Protein AF-A0A814MQY0-F1 (afdb_monomer_lite)

Radius of gyration: 23.75 Å; chains: 1; bounding box: 50×44×66 Å

Secondary structure (DSSP, 8-state):
------TTTT--------S------S--SSS--TT-------SS---HHHHHHHHHHTTSSS-------S-HHHHHHTS-SSPPPGGGTS--HHHHHHHHHTT---SSS---SSPPPHHHHHHHHHHHHHTTSB-TTSPBPHHHHHHTTS-HHHHHHHHHHHH---

Structure (mmCIF, N/CA/C/O backbone):
data_AF-A0A814MQY0-F1
#
_entry.id   AF-A0A814MQY0-F1
#
loop_
_atom_site.group_PDB
_atom_site.id
_atom_site.type_symbol
_atom_site.label_atom_id
_atom_site.label_alt_id
_atom_site.label_comp_id
_atom_site.label_asym_id
_atom_site.label_entity_id
_atom_site.label_seq_id
_atom_site.pdbx_PDB_ins_code
_atom_site.Cartn_x
_atom_site.Cartn_y
_atom_site.Cartn_z
_atom_site.occupancy
_atom_site.B_iso_or_equiv
_atom_site.auth_seq_id
_atom_site.auth_comp_id
_atom_site.auth_asym_id
_atom_site.auth_atom_id
_atom_site.pdbx_PDB_model_num
ATOM 1 N N . MET A 1 1 ? -1.695 -32.940 23.153 1.00 31.05 1 MET A N 1
ATOM 2 C CA . MET A 1 1 ? -1.478 -31.552 23.608 1.00 31.05 1 MET A CA 1
ATOM 3 C C . MET A 1 1 ? -0.934 -30.800 22.406 1.00 31.05 1 MET A C 1
ATOM 5 O O . MET A 1 1 ? 0.243 -30.911 22.118 1.00 31.05 1 MET A O 1
ATOM 9 N N . SER A 1 2 ? -1.801 -30.203 21.592 1.00 23.56 2 SER A N 1
ATOM 10 C CA . SER A 1 2 ? -1.389 -29.514 20.364 1.00 23.56 2 SER A CA 1
ATOM 11 C C . SER A 1 2 ? -1.493 -28.017 20.608 1.00 23.56 2 SER A C 1
ATOM 13 O O . SER A 1 2 ? -2.596 -27.484 20.718 1.00 23.56 2 SER A O 1
ATOM 15 N N . VAL A 1 3 ? -0.343 -27.370 20.761 1.00 33.88 3 VAL A N 1
ATOM 16 C CA . VAL A 1 3 ? -0.236 -25.916 20.869 1.00 33.88 3 VAL A CA 1
ATOM 17 C C . VAL A 1 3 ? 0.164 -25.412 19.491 1.00 33.88 3 VAL A C 1
ATOM 19 O O . VAL A 1 3 ? 1.250 -25.723 19.012 1.00 33.88 3 VAL A O 1
ATOM 22 N N . SER A 1 4 ? -0.730 -24.681 18.835 1.00 30.06 4 SER A N 1
ATOM 23 C CA . SER A 1 4 ? -0.448 -24.021 17.561 1.00 30.06 4 SER A CA 1
ATOM 24 C C . SER A 1 4 ? -0.273 -22.533 17.832 1.00 30.06 4 SER A C 1
ATOM 26 O O . SER A 1 4 ? -1.177 -21.895 18.366 1.00 30.06 4 SER A O 1
ATOM 28 N N . VAL A 1 5 ? 0.899 -21.999 17.493 1.00 34.09 5 VAL A N 1
ATOM 29 C CA . VAL A 1 5 ? 1.234 -20.578 17.632 1.00 34.09 5 VAL A CA 1
ATOM 30 C C . VAL A 1 5 ? 1.133 -19.947 16.250 1.00 34.09 5 VAL A C 1
ATOM 32 O O . VAL A 1 5 ? 1.818 -20.390 15.333 1.00 34.09 5 VAL A O 1
ATOM 35 N N . ASN A 1 6 ? 0.292 -18.925 16.089 1.00 31.31 6 ASN A N 1
ATOM 36 C CA . ASN A 1 6 ? 0.326 -18.077 14.901 1.00 31.31 6 ASN A CA 1
ATOM 37 C C . ASN A 1 6 ? 0.646 -16.637 15.326 1.00 31.31 6 ASN A C 1
ATOM 39 O O . ASN A 1 6 ? -0.153 -15.961 15.977 1.00 31.31 6 ASN A O 1
ATOM 43 N N . THR A 1 7 ? 1.856 -16.199 14.986 1.00 43.19 7 THR A N 1
ATOM 44 C CA . THR A 1 7 ? 2.495 -14.938 15.389 1.00 43.19 7 THR A CA 1
ATOM 45 C C . THR A 1 7 ? 1.865 -13.692 14.768 1.00 43.19 7 THR A C 1
ATOM 47 O O . THR A 1 7 ? 2.159 -12.591 15.218 1.00 43.19 7 THR A O 1
ATOM 50 N N . GLN A 1 8 ? 0.953 -13.829 13.801 1.00 35.94 8 GLN A N 1
ATOM 51 C CA . GLN A 1 8 ? 0.265 -12.681 13.200 1.00 35.94 8 GLN A CA 1
ATOM 52 C C . GLN A 1 8 ? -1.033 -12.273 13.920 1.00 35.94 8 GLN A C 1
ATOM 54 O O . GLN A 1 8 ? -1.597 -11.237 13.586 1.00 35.94 8 GLN A O 1
ATOM 59 N N . ASN A 1 9 ? -1.515 -13.036 14.914 1.00 36.41 9 ASN A N 1
ATOM 60 C CA . ASN A 1 9 ? -2.849 -12.803 15.486 1.00 36.41 9 ASN A CA 1
ATOM 61 C C . ASN A 1 9 ? -3.004 -12.919 17.013 1.00 36.41 9 ASN A C 1
ATOM 63 O O . ASN A 1 9 ? -4.143 -12.909 17.458 1.00 36.41 9 ASN A O 1
ATOM 67 N N . CYS A 1 10 ? -1.938 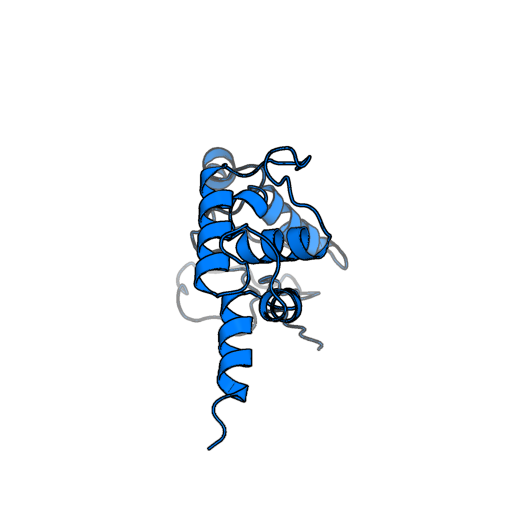-12.963 17.830 1.00 37.31 10 CYS A N 1
ATOM 68 C CA . CYS A 1 10 ? -2.019 -12.977 19.312 1.00 37.31 10 CYS A CA 1
ATOM 69 C C . CYS A 1 10 ? -3.223 -13.769 19.871 1.00 37.31 10 CYS A C 1
ATOM 71 O O . CYS A 1 10 ? -4.028 -13.247 20.645 1.00 37.31 10 CYS A O 1
ATOM 73 N N . GLU A 1 11 ? -3.381 -15.017 19.436 1.00 35.81 11 GLU A N 1
ATOM 74 C CA . GLU A 1 11 ? -4.482 -15.877 19.851 1.00 35.81 11 GLU A CA 1
ATOM 75 C C . GLU A 1 11 ? -3.938 -17.197 20.367 1.00 35.81 11 GLU A C 1
ATOM 77 O O . GLU A 1 11 ? -3.292 -17.952 19.645 1.00 35.81 11 GLU A O 1
ATOM 82 N N . PHE A 1 12 ? -4.235 -17.465 21.634 1.00 36.97 12 PHE A N 1
ATOM 83 C CA . PHE A 1 12 ? -4.012 -18.752 22.267 1.00 36.97 12 PHE A CA 1
ATOM 84 C C . PHE A 1 12 ? -5.342 -19.275 22.797 1.00 36.97 12 PHE A C 1
ATOM 86 O O . PHE A 1 12 ? -6.177 -18.517 23.293 1.00 36.97 12 PHE A O 1
ATOM 93 N N . TYR A 1 13 ? -5.537 -20.583 22.684 1.00 40.22 13 TYR A N 1
ATOM 94 C CA . TYR A 1 13 ? -6.806 -21.229 22.972 1.00 40.22 13 TYR A CA 1
ATOM 95 C C . TYR A 1 13 ? -6.562 -22.517 23.752 1.00 40.22 13 TYR A C 1
ATOM 97 O O . TYR A 1 13 ? -5.880 -23.414 23.261 1.00 40.22 13 TYR A O 1
ATOM 105 N N . VAL A 1 14 ? -7.122 -22.631 24.959 1.00 41.94 14 VAL A N 1
ATOM 106 C CA . VAL A 1 14 ? -7.030 -23.859 25.762 1.00 41.94 14 VAL A CA 1
ATOM 107 C C . VAL A 1 14 ? -8.427 -24.324 26.145 1.00 41.94 14 VAL A C 1
ATOM 109 O O . VAL A 1 14 ? -9.189 -23.623 26.806 1.00 41.94 14 VAL A O 1
ATOM 112 N N . ASN A 1 15 ? -8.762 -25.538 25.715 1.00 35.56 15 ASN A N 1
ATOM 113 C CA . ASN A 1 15 ? -9.995 -26.214 26.084 1.00 35.56 15 ASN A CA 1
ATOM 114 C C . ASN A 1 15 ? -9.825 -26.914 27.444 1.00 35.56 15 ASN A C 1
ATOM 116 O O . ASN A 1 15 ? -9.059 -27.867 27.550 1.00 35.56 15 ASN A O 1
ATOM 120 N N . SER A 1 16 ? -10.665 -26.515 28.410 1.00 36.78 16 SER A N 1
ATOM 121 C CA . SER A 1 16 ? -11.015 -27.222 29.658 1.00 36.78 16 S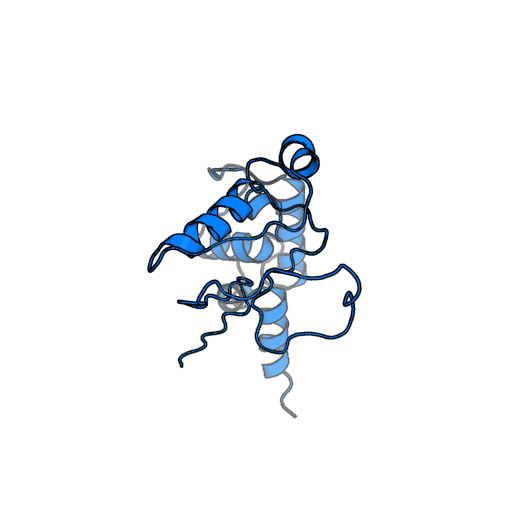ER A CA 1
ATOM 122 C C . SER A 1 16 ? -10.119 -26.990 30.892 1.00 36.78 16 SER A C 1
ATOM 124 O O . SER A 1 16 ? -9.205 -27.764 31.159 1.00 36.78 16 SER A O 1
ATOM 126 N N . LEU A 1 17 ? -10.486 -26.016 31.737 1.00 40.66 17 LEU A N 1
ATOM 127 C CA . LEU A 1 17 ? -10.024 -25.899 33.133 1.00 40.66 17 LEU A CA 1
ATOM 128 C C . LEU A 1 17 ? -11.204 -26.115 34.100 1.00 40.66 17 LEU A C 1
ATOM 130 O O . LEU A 1 17 ? -12.271 -25.523 33.931 1.00 40.66 17 LEU A O 1
ATOM 134 N N . ARG A 1 18 ? -11.028 -26.997 35.096 1.00 30.70 18 ARG A N 1
ATOM 135 C CA . ARG A 1 18 ? -12.034 -27.296 36.135 1.00 30.70 18 ARG A CA 1
ATOM 136 C C . ARG A 1 18 ? -12.113 -26.148 37.158 1.00 30.70 18 ARG A C 1
ATOM 138 O O . ARG A 1 18 ? -11.071 -25.611 37.528 1.00 30.70 18 ARG A O 1
ATOM 145 N N . PRO A 1 19 ? -13.306 -25.799 37.672 1.00 34.94 19 PRO A N 1
ATOM 146 C CA . PRO A 1 19 ? -13.479 -24.696 38.611 1.00 34.94 19 PRO A CA 1
ATOM 147 C C . PRO A 1 19 ? -13.310 -25.190 40.055 1.00 34.94 19 PRO A C 1
ATOM 149 O O . PRO A 1 19 ? -14.252 -25.733 40.621 1.00 34.94 19 PRO A O 1
ATOM 152 N N . ALA A 1 20 ? -12.134 -25.035 40.668 1.00 31.69 20 ALA A N 1
ATOM 153 C CA . ALA A 1 20 ? -11.981 -25.408 42.084 1.00 31.69 20 ALA A CA 1
ATOM 154 C C . ALA A 1 20 ? -11.109 -24.485 42.948 1.00 31.69 20 ALA A C 1
ATOM 156 O O . ALA A 1 20 ? -11.093 -24.667 44.160 1.00 31.69 20 ALA A O 1
ATOM 157 N N . VAL A 1 21 ? -10.419 -23.478 42.406 1.00 36.66 21 VAL A N 1
ATOM 158 C CA . VAL A 1 21 ? -9.491 -22.677 43.224 1.00 36.66 21 VAL A CA 1
ATOM 159 C C . VAL A 1 21 ? -9.682 -21.192 42.948 1.00 36.66 21 VAL A C 1
ATOM 161 O O . VAL A 1 21 ? -8.989 -20.598 42.133 1.00 36.66 21 VAL A O 1
ATOM 164 N N . LEU A 1 22 ? -10.666 -20.585 43.615 1.00 32.22 22 LEU A N 1
ATOM 165 C CA . LEU A 1 22 ? -10.799 -19.127 43.670 1.00 32.22 22 LEU A CA 1
ATOM 166 C C . LEU A 1 22 ? -11.236 -18.689 45.074 1.00 32.22 22 LEU A C 1
ATOM 168 O O . LEU A 1 22 ? -12.346 -18.214 45.292 1.00 32.22 22 LEU A O 1
ATOM 172 N N . ARG A 1 23 ? -10.354 -18.904 46.052 1.00 30.38 23 ARG A N 1
ATOM 173 C CA . ARG A 1 23 ? -10.401 -18.275 47.379 1.00 30.38 23 ARG A CA 1
ATOM 174 C C . ARG A 1 23 ? -8.977 -18.159 47.921 1.00 30.38 23 ARG A C 1
ATOM 176 O O . ARG A 1 23 ? -8.483 -19.119 48.491 1.00 30.38 23 ARG A O 1
ATOM 183 N N . LEU A 1 24 ? -8.338 -17.007 47.707 1.00 26.66 24 LEU A N 1
ATOM 184 C CA . LEU A 1 24 ? -7.672 -16.172 48.723 1.00 26.66 24 LEU A CA 1
ATOM 185 C C . LEU A 1 24 ? -6.739 -15.135 48.057 1.00 26.66 24 LEU A C 1
ATOM 187 O O . LEU A 1 24 ? -5.851 -15.489 47.296 1.00 26.66 24 LEU A O 1
ATOM 191 N N . HIS A 1 25 ? -6.936 -13.866 48.431 1.00 28.47 25 HIS A N 1
ATOM 192 C CA . HIS A 1 25 ? -5.914 -12.826 48.642 1.00 28.47 25 HIS A CA 1
ATOM 193 C C . HIS A 1 25 ? -4.909 -12.462 47.521 1.00 28.47 25 HIS A C 1
ATOM 195 O O . HIS A 1 25 ? -3.801 -12.976 47.443 1.00 28.47 25 HIS A O 1
ATOM 201 N N . ALA A 1 26 ? -5.265 -11.435 46.743 1.00 30.92 26 ALA A N 1
ATOM 202 C CA . ALA A 1 26 ? -4.701 -10.068 46.746 1.00 30.92 26 ALA A CA 1
ATOM 203 C C . ALA A 1 26 ? -3.182 -9.761 46.912 1.00 30.92 26 ALA A C 1
ATOM 205 O O . ALA A 1 26 ? -2.861 -8.578 46.963 1.00 30.92 26 ALA A O 1
ATOM 206 N N . LEU A 1 27 ? -2.231 -10.704 46.978 1.00 29.27 27 LEU A N 1
ATOM 207 C CA . LEU A 1 27 ? -0.802 -10.363 47.199 1.00 29.27 27 LEU A CA 1
ATOM 208 C C . LEU A 1 27 ? 0.223 -11.143 46.355 1.00 29.27 27 LEU A C 1
ATOM 210 O O . LEU A 1 27 ? 1.395 -11.204 46.713 1.00 29.27 27 LEU A O 1
ATOM 214 N N . LEU A 1 28 ? -0.164 -11.694 45.203 1.00 31.05 28 LEU A N 1
ATOM 215 C CA . LEU A 1 28 ? 0.789 -12.288 44.251 1.00 31.05 28 LEU A CA 1
ATOM 216 C C . LEU A 1 28 ? 0.703 -11.625 42.879 1.00 31.05 28 LEU A C 1
ATOM 218 O O . LEU A 1 28 ? 0.537 -12.276 41.856 1.00 31.05 28 LEU A O 1
ATOM 222 N N . SER A 1 29 ? 0.899 -10.309 42.856 1.00 31.22 29 SER A N 1
ATOM 223 C CA . SER A 1 29 ? 1.107 -9.545 41.623 1.00 31.22 29 SER A CA 1
ATOM 224 C C . SER A 1 29 ? 2.412 -9.902 40.886 1.00 31.22 29 SER A C 1
ATOM 226 O O . SER A 1 29 ? 2.703 -9.266 39.883 1.00 31.22 29 SER A O 1
ATOM 228 N N . TYR A 1 30 ? 3.216 -10.870 41.357 1.00 33.81 30 TYR A N 1
ATOM 229 C CA . TYR A 1 30 ? 4.549 -11.127 40.788 1.00 33.81 30 TYR A CA 1
ATOM 230 C C . TYR A 1 30 ? 5.009 -12.595 40.680 1.00 33.81 30 TYR A C 1
ATOM 232 O O . TYR A 1 30 ? 5.990 -12.840 39.986 1.00 33.81 30 TYR A O 1
ATOM 240 N N . ILE A 1 31 ? 4.363 -13.590 41.307 1.00 34.06 31 ILE A N 1
ATOM 241 C CA . ILE A 1 31 ? 4.835 -14.995 41.265 1.00 34.06 31 ILE A CA 1
ATOM 242 C C . ILE A 1 31 ? 3.639 -15.958 41.404 1.00 34.06 31 ILE A C 1
ATOM 244 O O . ILE A 1 31 ? 3.223 -16.212 42.520 1.00 34.06 31 ILE A O 1
ATOM 248 N N . PHE A 1 32 ? 3.068 -16.443 40.294 1.00 26.81 32 PHE A N 1
ATOM 249 C CA . PHE A 1 32 ? 2.177 -17.622 40.089 1.00 26.81 32 PHE A CA 1
ATOM 250 C C . PHE A 1 32 ? 1.410 -17.308 38.782 1.00 26.81 32 PHE A C 1
ATOM 252 O O . PHE A 1 32 ? 0.686 -16.326 38.734 1.00 26.81 32 PHE A O 1
ATOM 259 N N . CYS A 1 33 ? 1.540 -18.002 37.650 1.00 29.19 33 CYS A N 1
ATOM 260 C CA . CYS A 1 33 ? 1.506 -19.443 37.463 1.00 29.19 33 CYS A CA 1
ATOM 261 C C . CYS A 1 33 ? 1.947 -19.786 36.022 1.00 29.19 33 CYS A C 1
ATOM 263 O O . CYS A 1 33 ? 1.467 -19.199 35.052 1.00 29.19 33 CYS A O 1
ATOM 265 N N . ALA A 1 34 ? 2.827 -20.775 35.871 1.00 37.91 34 ALA A N 1
ATOM 266 C CA . ALA A 1 34 ? 3.337 -21.292 34.597 1.00 37.91 34 ALA A CA 1
ATOM 267 C C . ALA A 1 34 ? 2.311 -22.138 33.795 1.00 37.91 34 ALA A C 1
ATOM 269 O O . ALA A 1 34 ? 2.689 -23.062 33.080 1.00 37.91 34 ALA A O 1
ATOM 270 N N . VAL A 1 35 ? 1.009 -21.858 33.927 1.00 37.03 35 VAL A N 1
ATOM 271 C CA . VAL A 1 35 ? -0.088 -22.607 33.277 1.00 37.03 35 VAL A CA 1
ATOM 272 C C . VAL A 1 35 ? -1.214 -21.684 32.777 1.00 37.03 35 VAL A C 1
ATOM 274 O O . VAL A 1 35 ? -2.173 -22.157 32.172 1.00 37.03 35 VAL A O 1
ATOM 277 N N . ASP A 1 36 ? -1.114 -20.366 32.954 1.00 34.03 36 ASP A N 1
ATOM 278 C CA . ASP A 1 36 ? -2.273 -19.495 32.769 1.00 34.03 36 ASP A CA 1
ATOM 279 C C . ASP A 1 36 ? -2.225 -18.649 31.491 1.00 34.03 36 ASP A C 1
ATOM 281 O O . ASP A 1 36 ? -1.408 -17.753 31.284 1.00 34.03 36 ASP A O 1
ATOM 285 N N . LEU A 1 37 ? -3.178 -18.986 30.624 1.00 40.12 37 LEU A N 1
ATOM 286 C CA . LEU A 1 37 ? -3.595 -18.311 29.407 1.00 40.12 37 LEU A CA 1
ATOM 287 C C . LEU A 1 37 ? -4.137 -16.905 29.730 1.00 40.12 37 LEU A C 1
ATOM 289 O O . LEU A 1 37 ? -5.346 -16.709 29.850 1.00 40.12 37 LEU A O 1
ATOM 293 N N . VAL A 1 38 ? -3.254 -15.916 29.867 1.00 38.81 38 VAL A N 1
ATOM 294 C CA . VAL A 1 38 ? -3.638 -14.502 29.981 1.00 38.81 38 VAL A CA 1
ATOM 295 C C . VAL A 1 38 ? -3.502 -13.839 28.612 1.00 38.81 38 VAL A C 1
ATOM 297 O O . VAL A 1 38 ? -2.404 -13.705 28.078 1.00 38.81 38 VAL A O 1
ATOM 300 N N . VAL A 1 39 ? -4.622 -13.394 28.034 1.00 38.50 39 VAL A N 1
ATOM 301 C CA . VAL A 1 39 ? -4.589 -12.444 26.913 1.00 38.50 39 VAL A CA 1
ATOM 302 C C . VAL A 1 39 ? -4.242 -11.080 27.502 1.00 38.50 39 VAL A C 1
ATOM 304 O O . VAL A 1 39 ? -5.106 -10.366 28.007 1.00 38.50 39 VAL A O 1
ATOM 307 N N . VAL A 1 40 ? -2.957 -10.741 27.472 1.00 37.38 40 VAL A N 1
ATOM 308 C CA . VAL A 1 40 ? -2.464 -9.418 27.851 1.00 37.38 40 VAL A CA 1
ATOM 309 C C . VAL A 1 40 ? -2.712 -8.469 26.675 1.00 37.38 40 VAL A C 1
ATOM 311 O O . VAL A 1 40 ? -2.060 -8.565 25.636 1.00 37.38 40 VAL A O 1
ATOM 314 N N . ILE A 1 41 ? -3.700 -7.581 26.807 1.00 46.81 41 ILE A N 1
ATOM 315 C CA . ILE A 1 41 ? -3.957 -6.503 25.844 1.00 46.81 41 ILE A CA 1
ATOM 316 C C . ILE A 1 41 ? -3.299 -5.244 26.419 1.00 46.81 41 ILE A C 1
ATOM 318 O O . ILE A 1 41 ? -3.910 -4.550 27.221 1.00 46.81 41 ILE A O 1
ATOM 322 N N . ASN A 1 42 ? -2.037 -4.999 26.067 1.00 31.94 42 ASN A N 1
ATOM 323 C CA . ASN A 1 42 ? -1.304 -3.805 26.499 1.00 31.94 42 ASN A CA 1
ATOM 324 C C . ASN A 1 42 ? -1.789 -2.577 25.707 1.00 31.94 42 ASN A C 1
ATOM 326 O O . ASN A 1 42 ? -1.679 -2.599 24.480 1.00 31.94 42 ASN A O 1
ATOM 330 N N . ASP A 1 43 ? -2.345 -1.579 26.409 1.00 34.12 43 ASP A N 1
ATOM 331 C CA . ASP A 1 43 ? -2.504 -0.120 26.162 1.00 34.12 43 ASP A CA 1
ATOM 332 C C . ASP A 1 43 ? -2.540 0.459 24.729 1.00 34.12 43 ASP A C 1
ATOM 334 O O . ASP A 1 43 ? -2.348 1.654 24.516 1.00 34.12 43 ASP A O 1
ATOM 338 N N . THR A 1 44 ? -2.842 -0.340 23.716 1.00 45.78 44 THR A N 1
ATOM 339 C CA . THR A 1 44 ? -3.094 0.117 22.349 1.00 45.78 44 THR A CA 1
ATOM 340 C C . THR A 1 44 ? -4.589 0.002 22.101 1.00 45.78 44 THR A C 1
ATOM 342 O O . THR A 1 44 ? -5.169 -1.071 22.254 1.00 45.78 44 THR A O 1
ATOM 345 N N . ALA A 1 45 ? -5.251 1.117 21.790 1.00 56.41 45 ALA A N 1
ATOM 346 C CA . ALA A 1 45 ? -6.700 1.156 21.613 1.00 56.41 45 ALA A CA 1
ATOM 347 C C . ALA A 1 45 ? -7.138 0.200 20.484 1.00 56.41 45 ALA A C 1
ATOM 349 O O . ALA A 1 45 ? -6.980 0.481 19.296 1.00 56.41 45 ALA A O 1
ATOM 350 N N . PHE A 1 46 ? -7.681 -0.962 20.852 1.00 66.12 46 PHE A N 1
ATOM 351 C CA . PHE A 1 46 ? -8.324 -1.882 19.917 1.00 66.12 46 PHE A CA 1
ATOM 352 C C . PHE A 1 46 ? -9.788 -1.484 19.742 1.00 66.12 46 PHE A C 1
ATOM 354 O O . PHE A 1 46 ? -10.462 -1.125 20.704 1.00 66.12 46 PHE A O 1
ATOM 361 N N . SER A 1 47 ? -10.315 -1.608 18.523 1.00 74.38 47 SER A N 1
ATOM 362 C CA . SER A 1 47 ? -11.749 -1.407 18.298 1.00 74.38 47 SER A CA 1
ATOM 363 C C . SER A 1 47 ? -12.583 -2.478 19.013 1.00 74.38 47 SER A C 1
ATOM 365 O O . SER A 1 47 ? -12.166 -3.645 19.057 1.00 74.38 47 SER A O 1
ATOM 367 N N . LYS A 1 48 ? -13.796 -2.133 19.451 1.00 82.06 48 LYS A N 1
ATOM 368 C CA . LYS A 1 48 ? -14.764 -3.042 20.087 1.00 82.06 48 LYS A CA 1
ATOM 369 C C . LYS A 1 48 ? -15.005 -4.300 19.247 1.00 82.06 48 LYS A C 1
ATOM 371 O O . LYS A 1 48 ? -15.008 -5.400 19.800 1.00 82.06 48 LYS A O 1
ATOM 376 N N . ALA A 1 49 ? -15.093 -4.168 17.921 1.00 80.44 49 ALA A N 1
ATOM 377 C CA . ALA A 1 49 ? -15.261 -5.293 17.000 1.00 80.44 49 ALA A CA 1
ATOM 378 C C . ALA A 1 49 ? -14.154 -6.357 17.133 1.00 80.44 49 ALA A C 1
ATOM 380 O O . ALA A 1 49 ? -14.440 -7.553 17.209 1.00 80.44 49 ALA A O 1
ATOM 381 N N . ARG A 1 50 ? -12.885 -5.942 17.246 1.00 76.50 50 ARG A N 1
ATOM 382 C CA . ARG A 1 50 ? -11.735 -6.856 17.409 1.00 76.50 50 ARG A CA 1
ATOM 383 C C . ARG A 1 50 ? -11.778 -7.597 18.742 1.00 76.50 50 ARG A C 1
ATOM 385 O O . ARG A 1 50 ? -11.546 -8.803 18.794 1.00 76.50 50 ARG A O 1
ATOM 392 N N . VAL A 1 51 ? -12.114 -6.889 19.818 1.00 76.38 51 VAL A N 1
ATOM 393 C CA . VAL A 1 51 ? -12.306 -7.492 21.143 1.00 76.38 51 VAL A CA 1
ATOM 394 C C . VAL A 1 51 ? -13.432 -8.525 21.100 1.00 76.38 51 VAL A C 1
ATOM 396 O O . VAL A 1 51 ? -13.276 -9.637 21.605 1.00 76.38 51 VAL A O 1
ATOM 399 N N . GLN A 1 52 ? -14.567 -8.172 20.497 1.00 80.06 52 GLN A N 1
ATOM 400 C CA . GLN A 1 52 ? -15.724 -9.053 20.397 1.00 80.06 52 GLN A CA 1
ATOM 401 C C . GLN A 1 52 ? -15.429 -10.276 19.526 1.00 80.06 52 GLN A C 1
ATOM 403 O O . GLN A 1 52 ? -15.840 -11.378 19.881 1.00 80.06 52 GLN A O 1
ATOM 408 N N . GLN A 1 53 ? -14.648 -10.120 18.454 1.00 80.81 53 GLN A N 1
ATOM 409 C CA . GLN A 1 53 ? -14.179 -11.237 17.639 1.00 80.81 53 GLN A CA 1
ATOM 410 C C . GLN A 1 53 ? -13.319 -12.206 18.463 1.00 80.81 53 GLN A C 1
ATOM 412 O O . GLN A 1 53 ? -13.546 -13.413 18.410 1.00 80.81 53 GLN A O 1
ATOM 417 N N . ARG A 1 54 ? -12.381 -11.699 19.274 1.00 73.88 54 ARG A N 1
ATOM 418 C CA . ARG A 1 54 ? -11.542 -12.525 20.164 1.00 73.88 54 ARG A CA 1
ATOM 419 C C . ARG A 1 54 ? -12.362 -13.229 21.247 1.00 73.88 54 ARG A C 1
ATOM 421 O O . ARG A 1 54 ? -12.184 -14.423 21.468 1.00 73.88 54 ARG A O 1
ATOM 428 N N . ALA A 1 55 ? -13.309 -12.527 21.870 1.00 74.12 55 ALA A N 1
ATOM 429 C CA . ALA A 1 55 ? -14.225 -13.120 22.844 1.00 74.12 55 ALA A CA 1
ATOM 430 C C . ALA A 1 55 ? -15.118 -14.200 22.206 1.00 74.12 55 ALA A C 1
ATOM 432 O O . ALA A 1 55 ? -15.298 -15.274 22.775 1.00 74.12 55 ALA A O 1
ATOM 433 N N . GLY A 1 56 ? -15.624 -13.944 20.996 1.00 74.19 56 GLY A N 1
ATOM 434 C CA . GLY A 1 56 ? -16.436 -14.885 20.228 1.00 74.19 56 GLY A CA 1
ATOM 435 C C . GLY A 1 56 ? -15.649 -16.112 19.778 1.00 74.19 56 GLY A C 1
ATOM 436 O O . GLY A 1 56 ? -16.207 -17.208 19.715 1.00 74.19 56 GLY A O 1
ATOM 437 N N . ARG A 1 57 ? -14.334 -15.969 19.543 1.00 72.62 57 ARG A N 1
ATOM 438 C CA . ARG A 1 57 ? -13.480 -17.115 19.249 1.00 72.62 57 ARG A CA 1
ATOM 439 C C . ARG A 1 57 ? -13.546 -18.113 20.390 1.00 72.62 57 ARG A C 1
ATOM 441 O O . ARG A 1 57 ? -13.775 -19.258 20.036 1.00 72.62 57 ARG A O 1
ATOM 448 N N . VAL A 1 58 ? -13.467 -17.718 21.672 1.00 67.62 58 VAL A N 1
ATOM 449 C CA . VAL A 1 58 ? -13.382 -18.565 22.901 1.00 67.62 58 VAL A CA 1
ATOM 450 C C . VAL A 1 58 ? -14.576 -19.518 23.147 1.00 67.62 58 VAL A C 1
ATOM 452 O O . VAL A 1 58 ? -14.440 -20.505 23.868 1.00 67.62 58 VAL A O 1
ATOM 455 N N . GLY A 1 59 ? -15.727 -19.295 22.506 1.00 64.94 59 GLY A N 1
ATOM 456 C CA . GLY A 1 59 ? -16.933 -20.121 22.686 1.00 64.94 59 GLY A CA 1
ATOM 457 C C . GLY A 1 59 ? -17.173 -21.214 21.636 1.00 64.94 59 GLY A C 1
ATOM 458 O O . GLY A 1 59 ? -18.194 -21.890 21.704 1.00 64.94 59 GLY A O 1
ATOM 459 N N . ARG A 1 60 ? -16.290 -21.386 20.639 1.00 69.50 60 ARG A N 1
ATOM 460 C CA . ARG A 1 60 ? -16.591 -22.208 19.445 1.00 69.50 60 ARG A CA 1
ATOM 461 C C . ARG A 1 60 ? -16.618 -23.716 19.685 1.00 69.50 60 ARG A C 1
ATOM 463 O O . ARG A 1 60 ? -17.327 -24.417 18.977 1.00 69.50 60 ARG A O 1
ATOM 470 N N . THR A 1 61 ? -15.823 -24.222 20.628 1.00 67.06 61 THR A N 1
ATOM 471 C CA . THR A 1 61 ? -15.666 -25.680 20.832 1.00 67.06 61 THR A CA 1
ATOM 472 C C . THR A 1 61 ? -16.258 -26.153 22.157 1.00 67.06 61 THR A C 1
ATOM 474 O O . THR A 1 61 ? -16.827 -27.238 22.231 1.00 67.06 61 THR A O 1
ATOM 477 N N . LYS A 1 62 ? -16.103 -25.357 23.219 1.00 68.12 62 LYS A N 1
ATOM 478 C CA . LYS A 1 62 ? -16.575 -25.631 24.584 1.00 68.12 62 LYS A CA 1
ATOM 479 C C . LYS A 1 62 ? -16.875 -24.297 25.279 1.00 68.12 62 LYS A C 1
ATOM 481 O O . LYS A 1 62 ? -16.333 -23.279 24.847 1.00 68.12 62 LYS A O 1
ATOM 486 N N . PRO A 1 63 ? -17.693 -24.272 26.349 1.00 71.19 63 PRO A N 1
ATOM 487 C CA . PRO A 1 63 ? -17.877 -23.063 27.147 1.00 71.19 63 PRO A CA 1
ATOM 488 C C . PRO A 1 63 ? -16.528 -22.597 27.714 1.00 71.19 63 PRO A C 1
ATOM 490 O O . PRO A 1 63 ? -15.948 -23.245 28.5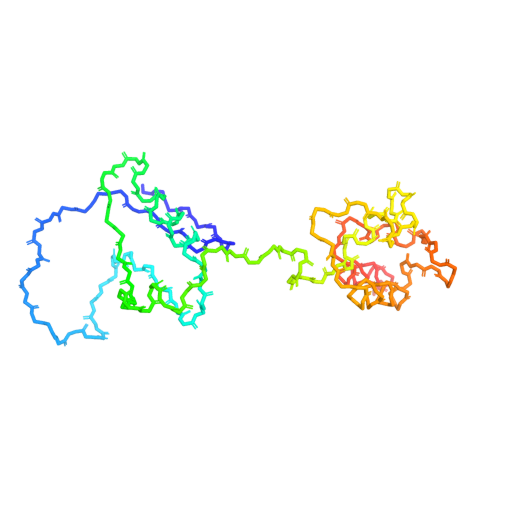85 1.00 71.19 63 PRO A O 1
ATOM 493 N N . GLY A 1 64 ? -16.023 -21.482 27.189 1.00 66.94 64 GLY A N 1
ATOM 494 C CA . GLY A 1 64 ? -14.808 -20.810 27.640 1.00 66.94 64 GLY A CA 1
ATOM 495 C C . GLY A 1 64 ? -15.121 -19.439 28.242 1.00 66.94 64 GLY A C 1
ATOM 496 O O . GLY A 1 64 ? -16.182 -18.865 27.999 1.00 66.94 64 GLY A O 1
ATOM 497 N N . LYS A 1 65 ? -14.203 -18.908 29.054 1.00 68.94 65 LYS A N 1
ATOM 498 C CA . LYS A 1 65 ? -14.308 -17.570 29.659 1.00 68.94 65 LYS A CA 1
ATOM 499 C C . LYS A 1 65 ? -13.250 -16.657 29.044 1.00 68.94 65 LYS A C 1
ATOM 501 O O . LYS A 1 65 ? -12.106 -17.069 28.889 1.00 68.94 65 LYS A O 1
ATOM 506 N N . CYS A 1 66 ? -13.630 -15.427 28.712 1.00 68.06 66 CYS A N 1
ATOM 507 C CA . CYS A 1 66 ? -12.722 -14.391 28.223 1.00 68.06 66 CYS A CA 1
ATOM 508 C C . CYS A 1 66 ? -12.629 -13.286 29.282 1.00 68.06 66 CYS A C 1
ATOM 510 O O . CYS A 1 66 ? -13.651 -12.717 29.664 1.00 68.06 66 CYS A O 1
ATOM 512 N N . PHE A 1 67 ? -11.420 -13.003 29.765 1.00 65.62 67 PHE A N 1
ATOM 513 C CA . PHE A 1 67 ? -11.167 -11.936 30.731 1.00 65.62 67 PHE A CA 1
ATOM 514 C C . PHE A 1 67 ? -10.686 -10.680 30.002 1.00 65.62 67 PHE A C 1
ATOM 516 O O . PHE A 1 67 ? -9.774 -10.743 29.181 1.00 65.62 67 PHE A O 1
ATOM 523 N N . ARG A 1 68 ? -11.315 -9.541 30.299 1.00 68.75 68 ARG A N 1
ATOM 524 C CA . ARG A 1 68 ? -10.952 -8.219 29.773 1.00 68.75 68 ARG A CA 1
ATOM 525 C C . ARG A 1 68 ? -10.183 -7.476 30.865 1.00 68.75 68 ARG A C 1
ATOM 527 O O . ARG A 1 68 ? -10.707 -7.335 31.964 1.00 68.75 68 ARG A O 1
ATOM 534 N N . LEU A 1 69 ? -8.965 -7.021 30.579 1.00 70.19 69 LEU A N 1
ATOM 535 C CA . LEU A 1 69 ? -8.087 -6.344 31.550 1.00 70.19 69 LEU A CA 1
ATOM 536 C C . LEU A 1 69 ? -8.251 -4.811 31.554 1.00 70.19 69 LEU A C 1
ATOM 538 O O . LEU A 1 69 ? -7.321 -4.086 31.878 1.00 70.19 69 LEU A O 1
ATOM 542 N N . TYR A 1 70 ? -9.427 -4.309 31.182 1.00 69.44 70 TYR A N 1
ATOM 543 C CA . TYR A 1 70 ? -9.744 -2.880 31.132 1.00 69.44 70 TYR A CA 1
ATOM 544 C C . TYR A 1 70 ? -11.124 -2.625 31.741 1.00 69.44 70 TYR A C 1
ATOM 546 O O . TYR A 1 70 ? -11.959 -3.530 31.838 1.00 69.44 70 TYR A O 1
ATOM 554 N N . THR A 1 71 ? -11.371 -1.386 32.165 1.00 78.69 71 THR A N 1
ATOM 555 C CA . THR A 1 71 ? -12.643 -1.021 32.797 1.00 78.69 71 THR A CA 1
ATOM 556 C C . THR A 1 71 ? -13.789 -1.013 31.784 1.00 78.69 71 THR A C 1
ATOM 558 O O . THR A 1 71 ? -13.604 -0.724 30.602 1.00 78.69 71 THR A O 1
ATOM 561 N N . GLU A 1 72 ? -15.009 -1.291 32.243 1.00 77.00 72 GLU A N 1
ATOM 562 C CA . GLU A 1 72 ? -16.198 -1.211 31.384 1.00 77.00 72 GLU A CA 1
ATOM 563 C C . GLU A 1 72 ? -16.420 0.209 30.838 1.00 77.00 72 GLU A C 1
ATOM 565 O O . GLU A 1 72 ? -16.830 0.380 29.691 1.00 77.00 72 GLU A O 1
ATOM 570 N N . LYS A 1 73 ? -16.063 1.229 31.627 1.00 78.62 73 LYS A N 1
ATOM 571 C CA . LYS A 1 73 ? -16.112 2.632 31.204 1.00 78.62 73 LYS A CA 1
ATOM 572 C C . LYS A 1 73 ? -15.170 2.900 30.028 1.00 78.62 73 LYS A C 1
ATOM 574 O O . LYS A 1 73 ? -15.604 3.472 29.034 1.00 78.62 73 LYS A O 1
ATOM 579 N N . ALA A 1 74 ? -13.929 2.418 30.101 1.00 76.38 74 ALA A N 1
ATOM 580 C CA . ALA A 1 74 ? -12.970 2.532 29.001 1.00 76.38 74 ALA A CA 1
ATOM 581 C C . ALA A 1 74 ? -13.460 1.793 27.743 1.00 76.38 74 ALA A C 1
ATOM 583 O O . ALA A 1 74 ? -13.361 2.308 26.632 1.00 76.38 74 ALA A O 1
ATOM 584 N N . PHE A 1 75 ? -14.085 0.621 27.905 1.00 77.44 75 PHE A N 1
ATOM 585 C CA . PHE A 1 75 ? -14.663 -0.112 26.777 1.00 77.44 75 PHE A CA 1
ATOM 586 C C . PHE A 1 75 ? -15.729 0.693 26.037 1.00 77.44 75 PHE A C 1
ATOM 588 O O . PHE A 1 75 ? -15.775 0.652 24.814 1.00 77.44 75 PHE A O 1
ATOM 595 N N . GLN A 1 76 ? -16.608 1.389 26.756 1.00 82.06 76 GLN A N 1
ATOM 596 C CA . GLN A 1 76 ? -17.723 2.109 26.145 1.00 82.06 76 GLN A CA 1
ATOM 597 C C . GLN A 1 76 ? -17.289 3.451 25.550 1.00 82.06 76 GLN A C 1
ATOM 599 O O . GLN A 1 76 ? -17.711 3.758 24.432 1.00 82.06 76 GLN A O 1
ATOM 604 N N . THR A 1 77 ? -16.442 4.193 26.268 1.00 80.94 77 THR A N 1
ATOM 605 C CA . THR A 1 77 ? -16.106 5.591 25.963 1.00 80.94 77 THR A CA 1
ATOM 606 C C . THR A 1 77 ? -14.832 5.749 25.137 1.00 80.94 77 THR A C 1
ATOM 608 O O . THR A 1 77 ? -14.788 6.595 24.252 1.00 80.94 77 THR A O 1
ATOM 611 N N . GLU A 1 78 ? -13.791 4.960 25.411 1.00 78.31 78 GLU A N 1
ATOM 612 C CA . GLU A 1 78 ? -12.454 5.179 24.833 1.00 78.31 78 GLU A CA 1
ATOM 613 C C . GLU A 1 78 ? -12.217 4.336 23.571 1.00 78.31 78 GLU A C 1
ATOM 615 O O . GLU A 1 78 ? -11.431 4.714 22.703 1.00 78.31 78 GLU A O 1
ATOM 620 N N . MET A 1 79 ? -12.903 3.195 23.434 1.00 76.56 79 MET A N 1
ATOM 621 C CA . MET A 1 79 ? -12.729 2.299 22.288 1.00 76.56 79 MET A CA 1
ATOM 622 C C . MET A 1 79 ? -13.662 2.640 21.122 1.00 76.56 79 MET A C 1
ATOM 624 O O . MET A 1 79 ? -14.888 2.671 21.262 1.00 76.56 79 MET A O 1
ATOM 628 N N . GLN A 1 80 ? -13.075 2.782 19.932 1.00 81.81 80 GLN A N 1
ATOM 629 C CA . GLN A 1 80 ? -13.814 2.900 18.673 1.00 81.81 80 GLN A CA 1
ATOM 630 C C . GLN A 1 80 ? -14.607 1.622 18.378 1.00 81.81 80 GLN A C 1
ATOM 632 O O . GLN A 1 80 ? -14.174 0.523 18.723 1.00 81.81 80 GLN A O 1
ATOM 637 N N . GLU A 1 81 ? -15.764 1.732 17.725 1.00 83.31 81 GLU A N 1
ATOM 638 C CA . GLU A 1 81 ? -16.594 0.557 17.426 1.00 83.31 81 GLU A CA 1
ATOM 639 C C . GLU A 1 81 ? -15.925 -0.377 16.415 1.00 83.31 81 GLU A C 1
ATOM 641 O O . GLU A 1 81 ? -15.720 -1.561 16.699 1.00 83.31 81 GLU A O 1
ATOM 646 N N . ASN A 1 82 ? -15.488 0.187 15.290 1.00 82.06 82 ASN A N 1
ATOM 647 C CA . ASN A 1 82 ? -14.807 -0.522 14.215 1.00 82.06 82 ASN A CA 1
ATOM 648 C C . ASN A 1 82 ? -13.358 -0.062 14.070 1.00 82.06 82 ASN A C 1
ATOM 650 O O . ASN A 1 82 ? -12.979 1.030 14.486 1.00 82.06 82 ASN A O 1
ATOM 654 N N . THR A 1 83 ? -12.527 -0.936 13.503 1.00 80.75 83 THR A N 1
ATOM 655 C CA . THR A 1 83 ? -11.166 -0.559 13.113 1.00 80.75 83 THR A CA 1
ATOM 656 C C . THR A 1 83 ? -11.230 0.220 11.805 1.00 80.75 83 THR A C 1
ATOM 658 O O . THR A 1 83 ? -11.951 -0.193 10.900 1.00 80.75 83 THR A O 1
ATOM 661 N N . TYR A 1 84 ? -10.430 1.280 11.679 1.00 81.31 84 TYR A N 1
ATOM 662 C CA . TYR A 1 84 ? -10.162 1.897 10.380 1.00 81.31 84 TYR A CA 1
ATOM 663 C C . TYR A 1 84 ? -9.681 0.866 9.346 1.00 81.31 84 TYR A C 1
ATOM 665 O O . TYR A 1 84 ? -8.906 -0.032 9.711 1.00 81.31 84 TYR A O 1
ATOM 673 N N . PRO A 1 85 ? -10.104 1.009 8.078 1.00 83.12 85 PRO A N 1
ATOM 674 C CA . PRO A 1 85 ? -9.698 0.118 7.001 1.00 83.12 85 PRO A CA 1
ATOM 675 C C . PRO A 1 85 ? -8.182 0.179 6.782 1.00 83.12 85 PRO A C 1
ATOM 677 O O . PRO A 1 85 ? -7.524 1.185 7.057 1.00 83.12 85 PRO A O 1
ATOM 680 N N . GLU A 1 86 ? -7.613 -0.924 6.298 1.00 81.62 86 GLU A N 1
ATOM 681 C CA . GLU A 1 86 ? -6.158 -1.076 6.163 1.00 81.62 86 GLU A CA 1
ATOM 682 C C . GLU A 1 86 ? -5.566 -0.119 5.125 1.00 81.62 86 GLU A C 1
ATOM 684 O O . GLU A 1 86 ? -4.497 0.441 5.362 1.00 81.62 86 GLU A O 1
ATOM 689 N N . ILE A 1 87 ? -6.310 0.168 4.052 1.00 82.06 87 ILE A N 1
ATOM 690 C CA . ILE A 1 87 ? -5.903 1.087 2.979 1.00 82.06 87 ILE A CA 1
ATOM 691 C C . ILE A 1 87 ? -5.585 2.504 3.487 1.00 82.06 87 ILE A C 1
ATOM 693 O O . ILE A 1 87 ? -4.723 3.179 2.940 1.00 82.06 87 ILE A O 1
ATOM 697 N N . LEU A 1 88 ? -6.217 2.939 4.582 1.00 81.88 88 LEU A N 1
ATOM 698 C CA . LEU A 1 88 ? -5.973 4.251 5.192 1.00 81.88 88 LEU A CA 1
ATOM 699 C C . LEU A 1 88 ? -4.830 4.242 6.219 1.00 81.88 88 LEU A C 1
ATOM 701 O O . LEU A 1 88 ? -4.449 5.292 6.732 1.00 81.88 88 LEU A O 1
ATOM 705 N N . ARG A 1 89 ? -4.309 3.063 6.576 1.00 79.25 89 ARG A N 1
ATOM 706 C CA . ARG A 1 89 ? -3.339 2.882 7.666 1.00 79.25 89 ARG A CA 1
ATOM 707 C C . ARG A 1 89 ? -1.956 2.448 7.199 1.00 79.25 89 ARG A C 1
ATOM 709 O O . ARG A 1 89 ? -0.989 2.693 7.918 1.00 79.25 89 ARG A O 1
ATOM 716 N N . SER A 1 90 ? -1.859 1.740 6.078 1.00 79.56 90 SER A N 1
ATOM 717 C CA . SER A 1 90 ? -0.606 1.166 5.579 1.00 79.56 90 SER A CA 1
ATOM 718 C C . SER A 1 90 ? -0.029 1.940 4.396 1.00 79.56 90 SER A C 1
ATOM 720 O O . SER A 1 90 ? -0.722 2.700 3.727 1.00 79.56 90 SER A O 1
ATOM 722 N N . ASN A 1 91 ? 1.255 1.710 4.112 1.00 82.31 91 ASN A N 1
ATOM 723 C CA . ASN A 1 91 ? 1.893 2.217 2.901 1.00 82.31 91 ASN A CA 1
ATOM 724 C C . ASN A 1 91 ? 1.255 1.566 1.659 1.00 82.31 91 ASN A C 1
ATOM 726 O O . ASN A 1 91 ? 1.165 0.341 1.578 1.00 82.31 91 ASN A O 1
ATOM 730 N N . LEU A 1 92 ? 0.831 2.392 0.700 1.00 86.81 92 LEU A N 1
ATOM 731 C CA . LEU A 1 92 ? 0.155 1.962 -0.525 1.00 86.81 92 LEU A CA 1
ATOM 732 C C . LEU A 1 92 ? 1.108 1.507 -1.638 1.00 86.81 92 LEU A C 1
ATOM 734 O O . LEU A 1 92 ? 0.635 1.020 -2.657 1.00 86.81 92 LEU A O 1
ATOM 738 N N . GLY A 1 93 ? 2.428 1.617 -1.467 1.00 88.94 93 GLY A N 1
ATOM 739 C CA . GLY A 1 93 ? 3.409 1.339 -2.522 1.00 88.94 93 GLY A CA 1
ATOM 740 C C . GLY A 1 93 ? 3.263 -0.040 -3.172 1.00 88.94 93 GLY A C 1
ATOM 741 O O . GLY A 1 93 ? 3.316 -0.148 -4.392 1.00 88.94 93 GLY A O 1
ATOM 742 N N . SER A 1 94 ? 3.008 -1.094 -2.390 1.00 89.50 94 SER A N 1
ATOM 743 C CA . SER A 1 94 ? 2.786 -2.437 -2.948 1.00 89.50 94 SER A CA 1
ATOM 744 C C . SER A 1 94 ? 1.471 -2.549 -3.722 1.00 89.50 94 SER A C 1
ATOM 746 O O . SER A 1 94 ? 1.416 -3.242 -4.731 1.00 89.50 94 SER A O 1
ATOM 748 N N . VAL A 1 95 ? 0.419 -1.865 -3.264 1.00 89.69 95 VAL A N 1
ATOM 749 C CA . VAL A 1 95 ? -0.900 -1.879 -3.913 1.00 89.69 95 VAL A CA 1
ATOM 750 C C . VAL A 1 95 ? -0.837 -1.106 -5.227 1.00 89.69 95 VAL A C 1
ATOM 752 O O . VAL A 1 95 ? -1.276 -1.611 -6.251 1.00 89.69 95 VAL A O 1
ATOM 755 N N . VAL A 1 96 ? -0.227 0.081 -5.219 1.00 90.81 96 VAL A N 1
ATOM 756 C CA . VAL A 1 96 ? -0.036 0.915 -6.415 1.00 90.81 96 VAL A CA 1
ATOM 757 C C . VAL A 1 96 ? 0.786 0.179 -7.472 1.00 90.81 96 VAL A C 1
ATOM 759 O O . VAL A 1 96 ? 0.401 0.162 -8.638 1.00 90.81 96 VAL A O 1
ATOM 762 N N . LEU A 1 97 ? 1.863 -0.502 -7.070 1.00 91.62 97 LEU A N 1
ATOM 763 C CA . LEU A 1 97 ? 2.677 -1.300 -7.987 1.00 91.62 97 LEU A CA 1
ATOM 764 C C . LEU A 1 97 ? 1.884 -2.461 -8.612 1.00 91.62 97 LEU A C 1
ATOM 766 O O . LEU A 1 97 ? 2.009 -2.733 -9.804 1.00 91.62 97 LEU A O 1
ATOM 770 N N . GLN A 1 98 ? 1.031 -3.125 -7.827 1.00 90.62 98 GLN A N 1
ATOM 771 C CA . GLN A 1 98 ? 0.145 -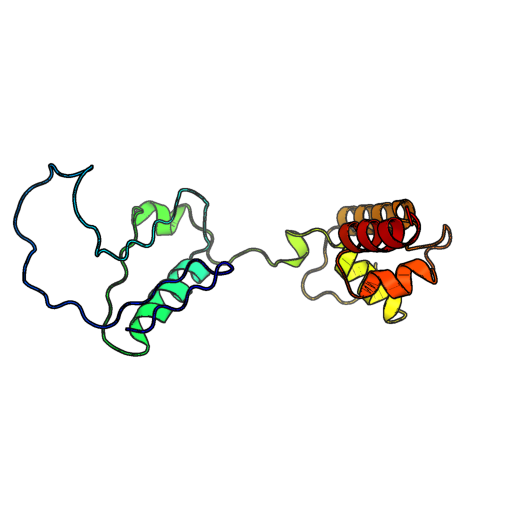4.178 -8.329 1.00 90.62 98 GLN A CA 1
ATOM 772 C C . GLN A 1 98 ? -0.923 -3.635 -9.284 1.00 90.62 98 GLN A C 1
ATOM 774 O O . GLN A 1 98 ? -1.170 -4.251 -10.317 1.00 90.62 98 GLN A O 1
ATOM 779 N N . LEU A 1 99 ? -1.522 -2.481 -8.979 1.00 90.19 99 LEU A N 1
ATOM 780 C CA . LEU A 1 99 ? -2.488 -1.819 -9.862 1.00 90.19 99 LEU A CA 1
ATOM 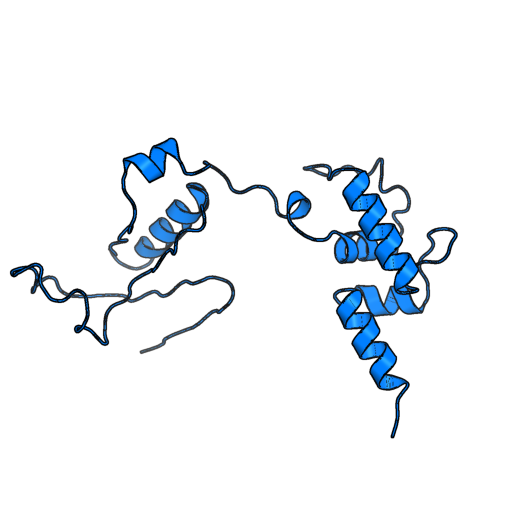781 C C . LEU A 1 99 ? -1.844 -1.432 -11.199 1.00 90.19 99 LEU A C 1
ATOM 783 O O . LEU A 1 99 ? -2.419 -1.696 -12.253 1.00 90.19 99 LEU A O 1
ATOM 787 N N . LYS A 1 100 ? -0.612 -0.913 -11.168 1.00 89.88 100 LYS A N 1
ATOM 788 C CA . LYS A 1 100 ? 0.164 -0.614 -12.377 1.00 89.88 100 LYS A CA 1
ATOM 789 C C . LYS A 1 100 ? 0.494 -1.869 -13.187 1.00 89.88 100 LYS A C 1
ATOM 791 O O . LYS A 1 100 ? 0.321 -1.871 -14.399 1.00 89.88 100 LYS A O 1
ATOM 796 N N . LYS A 1 101 ? 0.850 -2.984 -12.537 1.00 90.19 101 LYS A N 1
ATOM 797 C CA . LYS A 1 101 ? 1.035 -4.285 -13.215 1.00 90.19 101 LYS A CA 1
ATOM 798 C C . LYS A 1 101 ? -0.247 -4.822 -13.865 1.00 90.19 101 LYS A C 1
ATOM 800 O O . LYS A 1 101 ? -0.161 -5.572 -14.832 1.00 90.19 101 LYS A O 1
ATOM 805 N N . LEU A 1 102 ? -1.422 -4.445 -13.358 1.00 90.06 102 LEU A N 1
ATOM 806 C CA . LEU A 1 102 ? -2.715 -4.775 -13.968 1.00 90.06 102 LEU A CA 1
ATOM 807 C C . LEU A 1 102 ? -3.080 -3.867 -15.159 1.00 90.06 102 LEU A C 1
ATOM 809 O O . LEU A 1 102 ? -4.092 -4.126 -15.806 1.00 90.06 102 LEU A O 1
ATOM 813 N N . GLY A 1 103 ? -2.276 -2.843 -15.467 1.00 87.62 103 GLY A N 1
ATOM 814 C CA . GLY A 1 103 ? -2.536 -1.890 -16.551 1.00 87.62 103 GLY A CA 1
ATOM 815 C C . GLY A 1 103 ? -3.545 -0.801 -16.182 1.00 87.62 103 GLY A C 1
ATOM 816 O O . GLY A 1 103 ? -4.271 -0.318 -17.047 1.00 87.62 103 GLY A O 1
ATOM 817 N N . ILE A 1 104 ? -3.652 -0.459 -14.893 1.00 88.62 104 ILE A N 1
ATOM 818 C CA . ILE A 1 104 ? -4.503 0.636 -14.416 1.00 88.62 104 ILE A CA 1
ATOM 819 C C . ILE A 1 104 ? -3.630 1.871 -14.199 1.00 88.62 104 ILE A C 1
ATOM 821 O O . ILE A 1 104 ? -2.887 1.954 -13.218 1.00 88.62 104 ILE A O 1
ATOM 825 N N . ASP A 1 105 ? -3.755 2.842 -15.101 1.00 82.62 105 ASP A N 1
ATOM 826 C CA . ASP A 1 105 ? -2.955 4.070 -15.056 1.00 82.62 105 ASP A CA 1
ATOM 827 C C . ASP A 1 105 ? -3.631 5.211 -14.302 1.00 82.62 105 ASP A C 1
ATOM 829 O O . ASP A 1 105 ? -2.956 5.994 -13.630 1.00 82.62 105 ASP A O 1
ATOM 833 N N . ASP A 1 106 ? -4.963 5.280 -14.351 1.00 84.69 106 ASP A N 1
ATOM 834 C CA . ASP A 1 106 ? -5.731 6.308 -13.654 1.00 84.69 106 ASP A CA 1
ATOM 835 C C . ASP A 1 106 ? -6.087 5.868 -12.230 1.00 84.69 106 ASP A C 1
ATOM 837 O O . ASP A 1 106 ? -7.154 5.319 -11.956 1.00 84.69 106 ASP A O 1
ATOM 841 N N . LEU A 1 107 ? -5.160 6.119 -11.306 1.00 82.19 107 LEU A N 1
ATOM 842 C CA . LEU A 1 107 ? -5.349 5.854 -9.877 1.00 82.19 107 LEU A CA 1
ATOM 843 C C . LEU A 1 107 ? -6.259 6.885 -9.193 1.00 82.19 107 LEU A C 1
ATOM 845 O O . LEU A 1 107 ? -6.710 6.638 -8.079 1.00 82.19 107 LEU A O 1
ATOM 849 N N . VAL A 1 108 ? -6.504 8.045 -9.811 1.00 81.06 108 VAL A N 1
ATOM 850 C CA . VAL A 1 108 ? -7.288 9.131 -9.199 1.00 81.06 108 VAL A CA 1
ATOM 851 C C . VAL A 1 108 ? -8.782 8.876 -9.363 1.00 81.06 108 VAL A C 1
ATOM 853 O O . VAL A 1 108 ? -9.543 9.124 -8.431 1.00 81.06 108 VAL A O 1
ATOM 856 N N . HIS A 1 109 ? -9.195 8.350 -10.517 1.00 82.69 109 HIS A N 1
ATOM 857 C CA . HIS A 1 109 ? -10.593 8.004 -10.797 1.00 82.69 109 HIS A CA 1
ATOM 858 C C . HIS A 1 109 ? -10.903 6.518 -10.587 1.00 82.69 109 HIS A C 1
ATOM 860 O O . HIS A 1 109 ? -11.980 6.052 -10.962 1.00 82.69 109 HIS A O 1
ATOM 866 N N . PHE A 1 110 ? -9.977 5.763 -9.995 1.00 84.19 110 PHE A N 1
ATOM 867 C CA . PHE A 1 110 ? -10.222 4.370 -9.660 1.00 84.19 110 PHE A CA 1
ATOM 868 C C . PHE A 1 110 ? -11.262 4.253 -8.536 1.00 84.19 110 PHE A C 1
ATOM 870 O O . PHE A 1 110 ? -11.181 4.943 -7.519 1.00 84.19 110 PHE A O 1
ATOM 877 N N . ASP A 1 111 ? -12.237 3.359 -8.714 1.00 84.94 111 ASP A N 1
ATOM 878 C CA . ASP A 1 111 ? -13.356 3.169 -7.785 1.00 84.94 111 ASP A CA 1
ATOM 879 C C . ASP A 1 111 ? -12.921 2.375 -6.539 1.00 84.94 111 ASP A C 1
ATOM 881 O O . ASP A 1 111 ? -13.107 1.160 -6.426 1.00 84.94 111 ASP A O 1
ATOM 885 N N . PHE A 1 112 ? -12.263 3.058 -5.601 1.00 84.56 112 PHE A N 1
ATOM 886 C CA . PHE A 1 112 ? -11.925 2.493 -4.297 1.00 84.56 112 PHE A CA 1
ATOM 887 C C . PHE A 1 112 ? -13.140 2.520 -3.362 1.00 84.56 112 PHE A C 1
ATOM 889 O O . PHE A 1 112 ? -13.730 3.575 -3.141 1.00 84.56 112 PHE A O 1
ATOM 896 N N . MET A 1 113 ? -13.417 1.390 -2.697 1.00 85.19 113 MET A N 1
ATOM 897 C CA . MET A 1 113 ? -14.442 1.292 -1.639 1.00 85.19 113 MET A CA 1
ATOM 898 C C . MET A 1 113 ? -14.269 2.358 -0.546 1.00 85.19 113 MET A C 1
ATOM 900 O O . MET A 1 113 ? -15.242 2.962 -0.111 1.00 85.19 113 MET A O 1
ATOM 904 N N . ASP A 1 114 ? -13.021 2.589 -0.134 1.00 84.81 114 ASP A N 1
ATOM 905 C CA . ASP A 1 114 ? -12.609 3.686 0.739 1.00 84.81 114 ASP A CA 1
ATOM 906 C C . ASP A 1 114 ? -11.412 4.368 0.071 1.00 84.81 114 ASP A C 1
ATOM 908 O O . ASP A 1 114 ? -10.292 3.850 0.102 1.00 84.81 114 ASP A O 1
ATOM 912 N N . SER A 1 115 ? -11.649 5.506 -0.583 1.00 84.31 115 SER A N 1
ATOM 913 C CA . SER A 1 115 ? -10.598 6.213 -1.319 1.00 84.31 115 SER A CA 1
ATOM 914 C C . SER A 1 115 ? -9.514 6.747 -0.371 1.00 84.31 115 SER A C 1
ATOM 916 O O . SER A 1 115 ? -9.837 7.474 0.576 1.00 84.31 115 SER A O 1
ATOM 918 N N . PRO A 1 116 ? -8.226 6.416 -0.595 1.00 87.31 116 PRO A N 1
ATOM 919 C CA . PRO A 1 116 ? -7.137 6.977 0.192 1.00 87.31 116 PRO A CA 1
ATOM 920 C C . PRO A 1 116 ? -6.931 8.464 -0.123 1.00 87.31 116 PRO A C 1
ATOM 922 O O . PRO A 1 116 ? -7.338 8.967 -1.170 1.00 87.31 116 PRO A O 1
ATOM 925 N N . ALA A 1 117 ? -6.252 9.180 0.776 1.00 88.06 117 ALA A N 1
ATOM 926 C CA . ALA A 1 117 ? -5.877 10.567 0.522 1.00 88.06 117 ALA A CA 1
ATOM 927 C C . ALA A 1 117 ? -4.938 10.660 -0.694 1.00 88.06 117 ALA A C 1
ATOM 929 O O . ALA A 1 117 ? -3.989 9.880 -0.815 1.00 88.06 117 ALA A O 1
ATOM 930 N N . GLN A 1 118 ? -5.158 11.660 -1.555 1.00 87.69 118 GLN A N 1
ATOM 931 C CA . GLN A 1 118 ? -4.338 11.893 -2.753 1.00 87.69 118 GLN A CA 1
ATOM 932 C C . GLN A 1 118 ? -2.848 12.032 -2.409 1.00 87.69 118 GLN A C 1
ATOM 934 O O . GLN A 1 118 ? -2.002 11.464 -3.092 1.00 87.69 118 GLN A O 1
ATOM 939 N N . GLU A 1 119 ? -2.520 12.680 -1.288 1.00 89.25 119 GLU A N 1
ATOM 940 C CA . GLU A 1 119 ? -1.138 12.786 -0.806 1.00 89.25 119 GLU A CA 1
ATOM 941 C C . GLU A 1 119 ? -0.477 11.425 -0.548 1.00 89.25 119 GLU A C 1
ATOM 943 O O . GLU A 1 119 ? 0.724 11.266 -0.753 1.00 89.25 119 GLU A O 1
ATOM 948 N N . THR A 1 120 ? -1.233 10.435 -0.063 1.00 89.06 120 THR A N 1
ATOM 949 C CA . THR A 1 120 ? -0.703 9.093 0.210 1.00 89.06 120 THR A CA 1
ATOM 950 C C . THR A 1 120 ? -0.412 8.348 -1.088 1.00 89.06 120 THR A C 1
ATOM 952 O O . THR A 1 120 ? 0.597 7.648 -1.168 1.00 89.06 120 THR A O 1
ATOM 955 N N . LEU A 1 121 ? -1.251 8.533 -2.113 1.00 89.19 121 LEU A N 1
ATOM 956 C CA . LEU A 1 121 ? -1.009 7.997 -3.454 1.00 89.19 121 LEU A CA 1
ATOM 957 C C . LEU A 1 121 ? 0.221 8.644 -4.098 1.00 89.19 121 LEU A C 1
ATOM 959 O O . LEU A 1 121 ? 1.082 7.927 -4.601 1.00 89.19 121 LEU A O 1
ATOM 963 N N . MET A 1 122 ? 0.353 9.971 -4.010 1.00 89.94 122 MET A N 1
ATOM 964 C CA . MET A 1 122 ? 1.524 10.689 -4.527 1.00 89.94 122 MET A CA 1
ATOM 965 C C . MET A 1 122 ? 2.818 10.206 -3.868 1.00 89.94 122 MET A C 1
ATOM 967 O O . MET A 1 122 ? 3.748 9.819 -4.568 1.00 89.94 122 MET A O 1
ATOM 971 N N . ARG A 1 123 ? 2.851 10.101 -2.532 1.00 90.56 123 ARG A N 1
ATOM 972 C CA . ARG A 1 123 ? 4.017 9.564 -1.808 1.00 90.56 123 ARG A CA 1
ATOM 973 C C . ARG A 1 123 ? 4.363 8.130 -2.215 1.00 90.56 123 ARG A C 1
ATOM 975 O O . ARG A 1 123 ? 5.533 7.757 -2.217 1.00 90.56 123 ARG A O 1
ATOM 982 N N . ALA A 1 124 ? 3.360 7.306 -2.522 1.00 91.06 124 ALA A N 1
ATOM 983 C CA . ALA A 1 124 ? 3.583 5.942 -2.988 1.00 91.06 124 ALA A CA 1
ATOM 984 C C . ALA A 1 124 ? 4.191 5.911 -4.399 1.00 91.06 124 ALA A C 1
ATOM 986 O O . ALA A 1 124 ? 5.119 5.140 -4.631 1.00 91.06 124 ALA A O 1
ATOM 987 N N . LEU A 1 125 ? 3.716 6.763 -5.313 1.00 90.69 125 LEU A N 1
ATOM 988 C CA . LEU A 1 125 ? 4.283 6.905 -6.659 1.00 90.69 125 LEU A CA 1
ATOM 989 C C . LEU A 1 125 ? 5.718 7.438 -6.617 1.00 90.69 125 LEU A C 1
ATOM 991 O O . LEU A 1 125 ? 6.599 6.857 -7.243 1.00 90.69 125 LEU A O 1
ATOM 995 N N . GLU A 1 126 ? 5.974 8.471 -5.813 1.00 91.50 126 GLU A N 1
ATOM 996 C CA . GLU A 1 126 ? 7.320 9.005 -5.582 1.00 91.50 126 GLU A CA 1
ATOM 997 C C . GLU A 1 126 ? 8.264 7.909 -5.075 1.00 91.50 126 GLU A C 1
ATOM 999 O O . GLU A 1 126 ? 9.341 7.707 -5.631 1.00 91.50 126 GLU A O 1
ATOM 1004 N N . LEU A 1 127 ? 7.841 7.137 -4.066 1.00 91.75 127 LEU A N 1
ATOM 1005 C CA . LEU A 1 127 ? 8.614 6.010 -3.538 1.00 91.75 127 LEU A CA 1
ATOM 1006 C C . LEU A 1 127 ? 8.949 4.971 -4.618 1.00 91.75 127 LEU A C 1
ATOM 1008 O O . LEU A 1 127 ? 10.063 4.450 -4.632 1.00 91.75 127 LEU A O 1
ATOM 1012 N N . LEU A 1 128 ? 8.001 4.644 -5.496 1.00 92.00 128 LEU A N 1
ATOM 1013 C CA . LEU A 1 128 ? 8.224 3.681 -6.575 1.00 92.00 128 LEU A CA 1
ATOM 1014 C C . LEU A 1 128 ? 9.181 4.223 -7.643 1.00 92.00 128 LEU A C 1
ATOM 1016 O O . LEU A 1 128 ? 10.037 3.463 -8.102 1.00 92.00 128 LEU A O 1
ATOM 1020 N N . ASN A 1 129 ? 9.105 5.518 -7.965 1.00 92.56 129 ASN A N 1
ATOM 1021 C CA . ASN A 1 129 ? 10.070 6.170 -8.851 1.00 92.56 129 ASN A CA 1
ATOM 1022 C C . ASN A 1 129 ? 11.486 6.135 -8.242 1.00 92.56 129 ASN A C 1
ATOM 1024 O O . ASN A 1 129 ? 12.434 5.677 -8.873 1.00 92.56 129 ASN A O 1
ATOM 1028 N N . TYR A 1 130 ? 11.632 6.465 -6.950 1.00 91.75 130 TYR A N 1
ATOM 1029 C CA . TYR A 1 130 ? 12.925 6.379 -6.251 1.00 91.75 130 TYR A CA 1
ATOM 1030 C C . TYR A 1 130 ? 13.540 4.970 -6.251 1.00 91.75 130 TYR A C 1
ATOM 1032 O O . TYR A 1 130 ? 14.761 4.824 -6.202 1.00 91.75 130 TYR A O 1
ATOM 1040 N N . LEU A 1 131 ? 12.717 3.920 -6.292 1.00 90.75 131 LEU A N 1
ATOM 1041 C CA . LEU A 1 131 ? 13.182 2.532 -6.353 1.00 90.75 131 LEU A CA 1
ATOM 1042 C C . LEU A 1 131 ? 13.481 2.050 -7.787 1.00 90.75 131 LEU A C 1
ATOM 1044 O O . LEU A 1 131 ? 13.952 0.917 -7.952 1.00 90.75 131 LEU A O 1
ATOM 1048 N N . ALA A 1 132 ? 13.274 2.902 -8.797 1.00 91.06 132 ALA A N 1
ATOM 1049 C CA . ALA A 1 132 ? 13.325 2.587 -10.227 1.00 91.06 132 ALA A CA 1
ATOM 1050 C C . ALA A 1 132 ? 12.328 1.486 -10.644 1.00 91.06 132 ALA A C 1
ATOM 1052 O O . ALA A 1 132 ? 12.609 0.675 -11.528 1.00 91.06 132 ALA A O 1
ATOM 1053 N N . ALA A 1 133 ? 11.182 1.416 -9.958 1.00 92.31 133 ALA A N 1
ATOM 1054 C CA . ALA A 1 133 ? 10.084 0.518 -10.318 1.00 92.31 133 ALA A CA 1
ATOM 1055 C C . ALA A 1 133 ? 9.142 1.144 -11.362 1.00 92.31 133 ALA A C 1
ATOM 1057 O O . ALA A 1 133 ? 8.448 0.415 -12.067 1.00 92.31 133 ALA A O 1
ATOM 1058 N N . LEU A 1 134 ? 9.118 2.475 -11.438 1.00 92.38 134 LEU A N 1
ATOM 1059 C CA . LEU A 1 134 ? 8.396 3.255 -12.439 1.00 92.38 134 LEU A CA 1
ATOM 1060 C C . LEU A 1 134 ? 9.380 4.180 -13.163 1.00 92.38 134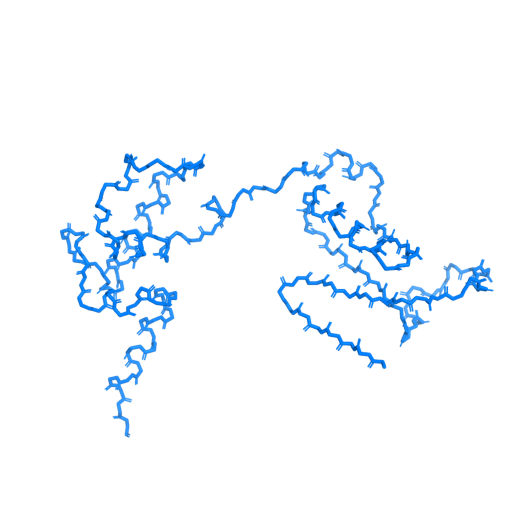 LEU A C 1
ATOM 1062 O O . LEU A 1 134 ? 10.380 4.568 -12.558 1.00 92.38 134 LEU A O 1
ATOM 1066 N N . ASP A 1 135 ? 9.074 4.516 -14.413 1.00 90.06 135 ASP A N 1
ATOM 1067 C CA . ASP A 1 135 ? 9.761 5.561 -15.179 1.00 90.06 135 ASP A CA 1
ATOM 1068 C C . ASP A 1 135 ? 9.220 6.963 -14.831 1.00 90.06 135 ASP A C 1
ATOM 1070 O O . ASP A 1 135 ? 8.192 7.098 -14.156 1.00 90.06 135 ASP A O 1
ATOM 1074 N N . ASP A 1 136 ? 9.884 8.018 -15.316 1.00 87.75 136 ASP A N 1
ATOM 1075 C CA . ASP A 1 136 ? 9.469 9.415 -15.102 1.00 87.75 136 ASP A CA 1
ATOM 1076 C C . ASP A 1 136 ? 8.091 9.721 -15.726 1.00 87.75 136 ASP A C 1
ATOM 1078 O O . ASP A 1 136 ? 7.362 10.594 -15.252 1.00 87.75 136 ASP A O 1
ATOM 1082 N N . GLU A 1 137 ? 7.694 8.959 -16.748 1.00 85.69 137 GLU A N 1
ATOM 1083 C CA . GLU A 1 137 ? 6.362 8.984 -17.356 1.00 85.69 137 GLU A CA 1
ATOM 1084 C C . GLU A 1 137 ? 5.296 8.237 -16.528 1.00 85.69 137 GLU A C 1
ATOM 1086 O O . GLU A 1 137 ? 4.105 8.337 -16.821 1.00 85.69 137 GLU A O 1
ATOM 1091 N N . GLY A 1 138 ? 5.691 7.517 -15.472 1.00 84.44 138 GLY A N 1
ATOM 1092 C CA . GLY A 1 138 ? 4.789 6.747 -14.610 1.00 84.44 138 GLY A CA 1
ATOM 1093 C C . GLY A 1 138 ? 4.429 5.357 -15.145 1.00 84.44 138 GLY A C 1
ATOM 1094 O O . GLY A 1 138 ? 3.474 4.742 -14.653 1.00 84.44 138 GLY A O 1
ATOM 1095 N N . GLU A 1 139 ? 5.181 4.866 -16.128 1.00 89.44 139 GLU A N 1
ATOM 1096 C CA . GLU A 1 139 ? 5.056 3.523 -16.699 1.00 89.44 139 GLU A CA 1
ATOM 1097 C C . GLU A 1 139 ? 5.858 2.489 -15.901 1.00 89.44 139 GLU A C 1
ATOM 1099 O O . GLU A 1 139 ? 6.826 2.819 -15.215 1.00 89.44 139 GLU A O 1
ATOM 1104 N N . LEU A 1 140 ? 5.428 1.225 -15.948 1.00 91.81 140 LEU A N 1
ATOM 1105 C CA . LEU A 1 140 ? 6.075 0.135 -15.216 1.00 91.81 140 LEU A CA 1
ATOM 1106 C C . LEU A 1 140 ? 7.348 -0.337 -15.931 1.00 91.81 140 LEU A C 1
ATOM 1108 O O . LEU A 1 140 ? 7.283 -0.790 -17.071 1.00 91.81 140 LEU A O 1
ATOM 1112 N N . THR A 1 141 ? 8.481 -0.331 -15.225 1.00 92.56 141 THR A N 1
ATOM 1113 C CA . THR A 1 141 ? 9.753 -0.849 -15.754 1.00 92.56 141 THR A CA 1
ATOM 1114 C C . THR A 1 141 ? 9.831 -2.375 -15.672 1.00 92.56 141 THR A C 1
ATOM 1116 O O . THR A 1 141 ? 9.138 -3.009 -14.869 1.00 92.56 141 THR A O 1
ATOM 1119 N N . ASP A 1 142 ? 10.752 -2.989 -16.423 1.00 89.88 142 ASP A N 1
ATOM 1120 C CA . ASP A 1 142 ? 11.039 -4.431 -16.317 1.00 89.88 142 ASP A CA 1
ATOM 1121 C C . ASP A 1 142 ? 11.411 -4.836 -14.876 1.00 89.88 142 ASP A C 1
ATOM 1123 O O . ASP A 1 142 ? 10.987 -5.879 -14.367 1.00 89.88 142 ASP A O 1
ATOM 1127 N N . LEU A 1 143 ? 12.157 -3.967 -14.180 1.00 90.12 143 LEU A N 1
ATOM 1128 C CA . LEU A 1 143 ? 12.486 -4.132 -12.763 1.00 90.12 143 LEU A CA 1
ATOM 1129 C C . LEU A 1 143 ? 11.229 -4.053 -11.888 1.00 90.12 143 LEU A C 1
ATOM 1131 O O . LEU A 1 143 ? 11.026 -4.914 -11.032 1.00 90.12 143 LEU A O 1
ATOM 1135 N N . GLY A 1 144 ? 10.359 -3.068 -12.122 1.00 91.12 144 GLY A N 1
ATOM 1136 C CA . GLY A 1 144 ? 9.082 -2.921 -11.423 1.00 91.12 144 GLY A CA 1
ATOM 1137 C C . GLY A 1 144 ? 8.175 -4.144 -11.569 1.00 91.12 144 GLY A C 1
ATOM 1138 O O . GLY A 1 144 ? 7.555 -4.581 -10.594 1.00 91.12 144 GLY A O 1
ATOM 1139 N N . GLY A 1 145 ? 8.155 -4.760 -12.754 1.00 90.25 145 GLY A N 1
ATOM 1140 C CA . GLY A 1 145 ? 7.402 -5.984 -13.032 1.00 90.25 145 GLY A CA 1
ATOM 1141 C C . GLY A 1 145 ? 7.831 -7.179 -12.176 1.00 90.25 145 GLY A C 1
ATOM 1142 O O . GLY A 1 145 ? 6.968 -7.917 -11.677 1.00 90.25 145 GLY A O 1
ATOM 1143 N N . MET A 1 146 ? 9.143 -7.329 -11.957 1.00 88.12 146 MET A N 1
ATOM 1144 C CA . MET A 1 146 ? 9.722 -8.324 -11.044 1.00 88.12 146 MET A CA 1
ATOM 1145 C C . MET A 1 146 ? 9.465 -7.965 -9.575 1.00 88.12 146 MET A C 1
ATOM 1147 O O . MET A 1 146 ? 9.168 -8.833 -8.756 1.00 88.12 146 MET A O 1
ATOM 1151 N N . MET A 1 147 ? 9.519 -6.675 -9.233 1.00 90.19 147 MET A N 1
ATOM 1152 C CA . MET A 1 147 ? 9.294 -6.201 -7.865 1.00 90.19 147 MET A CA 1
ATOM 1153 C C . MET A 1 147 ? 7.848 -6.364 -7.388 1.00 90.19 147 MET A C 1
ATOM 1155 O O . MET A 1 147 ? 7.625 -6.481 -6.186 1.00 90.19 147 MET A O 1
ATOM 1159 N N . ALA A 1 148 ? 6.875 -6.402 -8.301 1.00 88.88 148 ALA A N 1
ATOM 1160 C CA . ALA A 1 148 ? 5.447 -6.460 -7.985 1.00 88.88 148 ALA A CA 1
ATOM 1161 C C . ALA A 1 148 ? 5.001 -7.713 -7.203 1.00 88.88 148 ALA A C 1
ATOM 1163 O O . ALA A 1 148 ? 3.914 -7.723 -6.623 1.00 88.88 148 ALA A O 1
ATOM 1164 N N . GLU A 1 149 ? 5.814 -8.770 -7.185 1.00 85.50 149 GLU A N 1
ATOM 1165 C CA . GLU A 1 149 ? 5.539 -9.995 -6.419 1.00 85.50 149 GLU A CA 1
ATOM 1166 C C . GLU A 1 149 ? 5.846 -9.845 -4.922 1.00 85.50 149 GLU A C 1
ATOM 1168 O O . GLU A 1 149 ? 5.326 -10.598 -4.097 1.00 85.50 149 GLU A O 1
ATOM 1173 N N . PHE A 1 150 ? 6.644 -8.841 -4.552 1.00 86.00 150 PHE A N 1
ATOM 1174 C CA . PHE A 1 150 ? 7.093 -8.599 -3.185 1.00 86.00 150 PHE A CA 1
ATOM 1175 C C . PHE A 1 150 ? 6.809 -7.154 -2.751 1.00 86.00 150 PHE A C 1
ATOM 1177 O O . PHE A 1 150 ? 6.331 -6.313 -3.509 1.00 86.00 150 PHE A O 1
ATOM 1184 N N . GLN A 1 151 ? 7.100 -6.834 -1.488 1.00 86.94 151 GLN A N 1
ATOM 1185 C CA . GLN A 1 151 ? 7.083 -5.439 -1.044 1.00 86.94 151 GLN A CA 1
ATOM 1186 C C . GLN A 1 151 ? 8.208 -4.668 -1.752 1.00 86.94 151 GLN A C 1
ATOM 1188 O O . GLN A 1 151 ? 9.342 -5.146 -1.737 1.00 86.94 151 GLN A O 1
ATOM 1193 N N . PRO A 1 152 ? 7.955 -3.470 -2.308 1.00 87.50 152 PRO A N 1
ATOM 1194 C CA . PRO A 1 152 ? 8.880 -2.807 -3.231 1.00 87.50 152 PRO A CA 1
ATOM 1195 C C . PRO A 1 152 ? 10.262 -2.541 -2.615 1.00 87.50 152 PRO A C 1
ATOM 1197 O O . PRO A 1 152 ? 11.286 -2.770 -3.250 1.00 87.50 152 PRO A O 1
ATOM 1200 N N . GLN A 1 153 ? 10.326 -2.145 -1.342 1.00 89.06 153 GLN A N 1
ATOM 1201 C CA . GLN A 1 153 ? 11.604 -1.926 -0.652 1.00 89.06 153 GLN A CA 1
ATOM 1202 C C . GLN A 1 153 ? 12.412 -3.222 -0.490 1.00 89.06 153 GLN A C 1
ATOM 1204 O O . GLN A 1 153 ? 13.620 -3.240 -0.720 1.00 89.06 153 GLN A O 1
ATOM 1209 N N . LEU A 1 154 ? 11.741 -4.315 -0.118 1.00 89.38 154 LEU A N 1
ATOM 1210 C CA . LEU A 1 154 ? 12.373 -5.623 0.039 1.00 89.38 154 LEU A CA 1
ATOM 1211 C C . LEU A 1 154 ? 12.804 -6.192 -1.311 1.00 89.38 154 LEU A C 1
ATOM 1213 O O . LEU A 1 154 ? 13.917 -6.691 -1.439 1.00 89.38 154 LEU A O 1
ATOM 1217 N N . ALA A 1 155 ? 11.947 -6.064 -2.321 1.00 91.00 155 ALA A N 1
ATOM 1218 C CA . ALA A 1 155 ? 12.222 -6.515 -3.673 1.00 91.00 155 ALA A CA 1
ATOM 1219 C C . ALA A 1 155 ? 13.497 -5.867 -4.220 1.00 91.00 155 ALA A C 1
ATOM 1221 O O . ALA A 1 155 ? 14.370 -6.567 -4.724 1.00 91.00 155 ALA A O 1
ATOM 1222 N N . LYS A 1 156 ? 13.656 -4.548 -4.035 1.00 89.94 156 LYS A N 1
ATOM 1223 C CA . LYS A 1 156 ? 14.860 -3.835 -4.476 1.00 89.94 156 LYS A CA 1
ATOM 1224 C C . LYS A 1 156 ? 16.122 -4.363 -3.801 1.00 89.94 156 LYS A C 1
ATOM 1226 O O . LYS A 1 156 ? 17.126 -4.555 -4.475 1.00 89.94 156 LYS A O 1
ATOM 1231 N N . MET A 1 157 ? 16.065 -4.609 -2.490 1.00 90.25 157 MET A N 1
ATOM 1232 C CA . MET A 1 157 ? 17.199 -5.154 -1.737 1.00 90.25 157 MET A CA 1
ATOM 1233 C C . MET A 1 157 ? 17.590 -6.552 -2.225 1.00 90.25 157 MET A C 1
ATOM 1235 O O . MET A 1 157 ? 18.774 -6.824 -2.404 1.00 90.25 157 MET A O 1
ATOM 1239 N N . VAL A 1 158 ? 16.608 -7.422 -2.472 1.00 90.38 158 VAL A N 1
ATOM 1240 C CA . VAL A 1 158 ? 16.859 -8.785 -2.962 1.00 90.38 158 VAL A CA 1
ATOM 1241 C C . VAL A 1 158 ? 17.431 -8.760 -4.378 1.00 90.38 158 VAL A C 1
ATOM 1243 O O . VAL A 1 158 ? 18.443 -9.410 -4.621 1.00 90.38 158 VAL A O 1
ATOM 1246 N N . ILE A 1 159 ? 16.853 -7.968 -5.285 1.00 89.19 159 ILE A N 1
ATOM 1247 C CA . ILE A 1 159 ? 17.342 -7.849 -6.667 1.00 89.19 159 ILE A CA 1
ATOM 1248 C C . ILE A 1 159 ? 18.775 -7.310 -6.674 1.00 89.19 159 ILE A C 1
ATOM 1250 O O . ILE A 1 159 ? 19.654 -7.931 -7.260 1.00 89.19 159 ILE A O 1
ATOM 1254 N N . ALA A 1 160 ? 19.037 -6.226 -5.935 1.00 88.88 160 ALA A N 1
ATOM 1255 C CA . ALA A 1 160 ? 20.377 -5.653 -5.843 1.00 88.88 160 ALA A CA 1
ATOM 1256 C C . ALA A 1 160 ? 21.400 -6.646 -5.267 1.00 88.88 160 ALA A C 1
ATOM 1258 O O . ALA A 1 160 ? 22.554 -6.641 -5.678 1.00 88.88 160 ALA A O 1
ATOM 1259 N N . SER A 1 161 ? 20.998 -7.521 -4.335 1.00 90.31 161 SER A N 1
ATOM 1260 C CA . SER A 1 161 ? 21.899 -8.535 -3.770 1.00 90.31 161 SER A CA 1
ATOM 1261 C C . SER A 1 161 ? 22.378 -9.566 -4.796 1.00 90.31 161 SER A C 1
ATOM 1263 O O . SER A 1 161 ? 23.490 -10.065 -4.661 1.00 90.31 161 SER A O 1
ATOM 1265 N N . CYS A 1 162 ? 21.586 -9.853 -5.835 1.00 86.81 162 CYS A N 1
ATOM 1266 C CA . CYS A 1 162 ? 21.985 -10.767 -6.906 1.00 86.81 162 CYS A CA 1
ATOM 1267 C C . CYS A 1 162 ? 23.067 -10.173 -7.819 1.00 86.81 162 CYS A C 1
ATOM 1269 O O . CYS A 1 162 ? 23.851 -10.928 -8.393 1.00 86.81 162 CYS A O 1
ATOM 1271 N N . ASP A 1 163 ? 23.135 -8.844 -7.928 1.00 85.56 163 ASP A N 1
ATOM 1272 C CA . ASP A 1 163 ? 24.145 -8.157 -8.737 1.00 85.56 163 ASP A CA 1
ATOM 1273 C C . ASP A 1 163 ? 25.529 -8.169 -8.058 1.00 85.56 163 ASP A C 1
ATOM 1275 O O . ASP A 1 163 ? 26.564 -8.160 -8.728 1.00 85.56 163 ASP A O 1
ATOM 1279 N N . PHE A 1 164 ? 25.567 -8.244 -6.721 1.00 82.06 164 PHE A N 1
ATOM 1280 C CA . PHE A 1 164 ? 26.797 -8.348 -5.932 1.00 82.06 164 PHE A CA 1
ATOM 1281 C C . PHE A 1 164 ? 27.225 -9.812 -5.749 1.00 82.06 164 PHE A C 1
ATOM 1283 O O . PHE A 1 164 ? 27.127 -10.374 -4.659 1.00 82.06 164 PHE A O 1
ATOM 1290 N N . ASN A 1 165 ? 27.740 -10.433 -6.810 1.00 69.88 165 ASN A N 1
ATOM 1291 C CA . ASN A 1 165 ? 28.481 -11.691 -6.679 1.00 69.88 165 ASN A CA 1
ATOM 1292 C C . ASN A 1 165 ? 29.908 -11.409 -6.179 1.00 69.88 165 ASN A C 1
ATOM 1294 O O . ASN A 1 165 ? 30.686 -10.754 -6.876 1.00 69.88 165 ASN A O 1
ATOM 1298 N N . PHE A 1 166 ? 30.235 -11.906 -4.982 1.00 54.69 166 PHE A N 1
ATOM 1299 C CA . PHE A 1 166 ? 31.609 -12.018 -4.475 1.00 54.69 166 PHE A CA 1
ATOM 1300 C C . PHE A 1 166 ? 32.244 -13.346 -4.892 1.00 54.69 166 PHE A C 1
ATOM 1302 O O . PHE A 1 166 ? 31.518 -14.367 -4.899 1.00 54.69 166 PHE A O 1
#

Sequence (166 aa):
MSVSVNTQNCEFYVNSLRPAVLRLHALLSYIFCAVDLVVVINDTAFSKARVQQRAGRVGRTKPGKCFRLYTEKAFQTEMQENTYPEILRSNLGSVVLQLKKLGIDDLVHFDFMDSPAQETLMRALELLNYLAALDDEGELTDLGGMMAEFQPQLAKMVIASCDFNF

Organism: NCBI:txid104777

pLDDT: mean 70.2, std 22.65, range [23.56, 92.56]

Foldseek 3Di:
DDWDDDPVQLDGADPDDDPDDDDDDDPCPDDDDPDDDDSDPPDDADALVSVVVRQVVHPDPHDGDDDDPDDPCCNVPVHHNDDDDVLQPDQCLLVLLLCLLVVNPPLPPDDDPDRYDPVSVVVSLVVCVVLVQADPVRHGDPLSNQCSVDRSVVSSVVVVVVVDDD

InterPro domains:
  IPR027417 P-loop containing nucleoside triphosphate hydrolase [G3DSA:3.40.50.300] (34-83)
  IPR027417 P-loop containing nucleoside triphosphate hydrolase [SSF52540] (47-165)
  IPR042035 DEAH helicase, winged-helix domain [G3DSA:1.10.10.2130] (84-130)
  IPR048333 Helicase associated domain (HA2), winged-helix domain [PF04408] (124-150)